Protein AF-A0A5A4MKU6-F1 (afdb_monomer)

pLDDT: mean 93.0, std 6.71, range [51.38, 98.31]

Nearest PDB structures (foldseek):
  8b2l-assembly1_T3  TM=9.841E-01  e=1.203E-10  Nicotiana tabacum
  7qiz-assembly1_i  TM=9.699E-01  e=4.227E-10  Solanum lycopersicum
  8ipb-assembly1_PB  TM=9.778E-01  e=1.292E-09  Triticum aestivum
  8jiv-assembly1_Cg  TM=9.867E-01  e=3.434E-09  Triticum aestivum
  4v7e-assembly1_Cg  TM=9.368E-01  e=1.209E-07  Triticum aestivum

Sequence (79 aa):
PKCPVTGKRIQGIPHLRPAEYKRSRLPRNRRTVNRPYGGVLSGVAVRERIIRAFLVEEQKIVKKVLKIQKSKEKQATKN

Organism: NCBI:txid455045

InterPro domains:
  IPR008195 Large ribosomal subunit protein eL34 [PF01199] (1-55)
  IPR008195 Large ribosomal subunit protein eL34 [PR01250] (3-13)
  IPR008195 Large ribosomal subunit protein eL34 [PR01250] (25-47)
  IPR008195 Large ribosomal subunit protein eL34 [PTHR10759] (1-76)
  IPR038562 Large ribosomal subunit protein eL34, C-terminal domain superfamily [G3DSA:6.20.340.10] (1-79)

Secondary structure (DSSP, 8-state):
-B-TTT-PBPTTS----TTTTSTTTS-GGGT--SSTTBTTB-HHHHHHHHHHHHHHHHHHHHHHHHHHHHHHHHHHTT-

Foldseek 3Di:
DAAPPPRHDAPQEDDDDPVCVDCVNDPPSNCFDPDVCTNHHHPVVVVVVVVVVVVVVVVVVVVVVVVVVVVVVVVVVVD

Radius of gyration: 22.83 Å; Cα contacts (8 Å, |Δi|>4): 57; chains: 1; bounding box: 43×17×67 Å

Mean predicted aligned error: 5.32 Å

Structure (mmCIF, N/CA/C/O backbone):
data_AF-A0A5A4MKU6-F1
#
_entry.id   AF-A0A5A4MKU6-F1
#
loop_
_atom_site.group_PDB
_atom_site.id
_atom_site.type_symbol
_atom_site.label_atom_id
_atom_site.label_alt_id
_atom_site.label_comp_id
_atom_site.label_asym_id
_atom_site.label_entity_id
_atom_site.label_seq_id
_atom_site.pdbx_PDB_ins_code
_atom_site.Cartn_x
_atom_site.Cartn_y
_atom_site.Cartn_z
_atom_site.occupancy
_atom_site.B_iso_or_equiv
_atom_site.auth_seq_id
_atom_site.auth_comp_id
_atom_site.auth_asym_id
_atom_site.auth_atom_id
_atom_site.pdbx_PDB_model_num
ATOM 1 N N . PRO A 1 1 ? 4.699 -3.546 -15.890 1.00 90.44 1 PRO A N 1
ATOM 2 C CA . PRO A 1 1 ? 4.459 -4.011 -14.499 1.00 90.44 1 PRO A CA 1
ATOM 3 C C . PRO A 1 1 ? 2.993 -3.832 -14.100 1.00 90.44 1 PRO A C 1
ATOM 5 O O . PRO A 1 1 ? 2.399 -2.811 -14.456 1.00 90.44 1 PRO A O 1
ATOM 8 N N . LYS A 1 2 ? 2.410 -4.824 -13.422 1.00 93.06 2 LYS A N 1
ATOM 9 C CA . LYS A 1 2 ? 1.028 -4.782 -12.923 1.00 93.06 2 LYS A CA 1
ATOM 10 C C . LYS A 1 2 ? 1.035 -4.640 -11.403 1.00 93.06 2 LYS A C 1
ATOM 12 O O . LYS A 1 2 ? 1.946 -5.125 -10.742 1.00 93.06 2 LYS A O 1
ATOM 17 N N . CYS A 1 3 ? 0.031 -3.957 -10.869 1.00 94.56 3 CYS A N 1
ATOM 18 C CA . CYS A 1 3 ? -0.189 -3.863 -9.434 1.00 94.56 3 CYS A CA 1
ATOM 19 C C . CYS A 1 3 ? -0.749 -5.200 -8.912 1.00 94.56 3 CYS A C 1
ATOM 21 O O . CYS A 1 3 ? -1.750 -5.655 -9.460 1.00 94.56 3 CYS A O 1
ATOM 23 N N . PRO A 1 4 ? -0.200 -5.792 -7.837 1.00 94.81 4 PRO A N 1
ATOM 24 C CA . PRO A 1 4 ? -0.692 -7.057 -7.283 1.00 94.81 4 PRO A CA 1
ATOM 2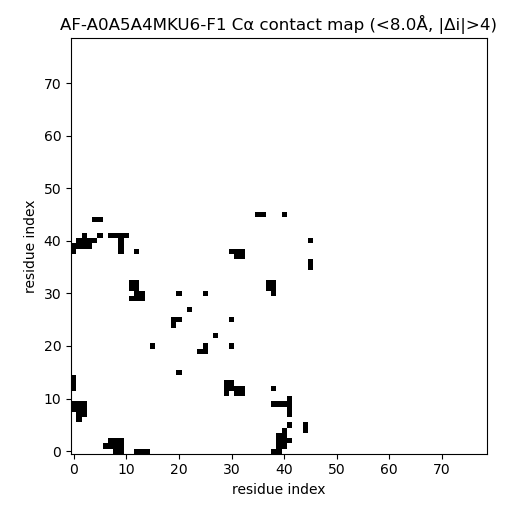5 C C . PRO A 1 4 ? -2.095 -6.949 -6.668 1.00 94.81 4 PRO A C 1
ATOM 27 O O . PRO A 1 4 ? -2.846 -7.909 -6.702 1.00 94.81 4 PRO A O 1
ATOM 30 N N . VAL A 1 5 ? -2.468 -5.778 -6.136 1.00 94.06 5 VAL A N 1
ATOM 31 C CA . VAL A 1 5 ? -3.785 -5.568 -5.501 1.00 94.06 5 VAL A CA 1
ATOM 32 C C . VAL A 1 5 ? -4.892 -5.343 -6.531 1.00 94.06 5 VAL A C 1
ATOM 34 O O . VAL A 1 5 ? -5.946 -5.954 -6.460 1.00 94.06 5 VAL A O 1
ATOM 37 N N . THR A 1 6 ? -4.668 -4.445 -7.494 1.00 92.88 6 THR A N 1
ATOM 38 C CA . THR A 1 6 ? -5.712 -4.024 -8.442 1.00 92.88 6 THR A CA 1
ATOM 39 C C . THR A 1 6 ? -5.628 -4.721 -9.797 1.00 92.88 6 THR A C 1
ATOM 41 O O . THR A 1 6 ? -6.479 -4.478 -10.645 1.00 92.88 6 THR A O 1
ATOM 44 N N . GLY A 1 7 ? -4.565 -5.485 -10.078 1.00 93.00 7 GLY A N 1
ATOM 45 C CA . GLY A 1 7 ? -4.292 -6.102 -11.387 1.00 93.00 7 GLY A CA 1
ATOM 46 C C . GLY A 1 7 ? -3.970 -5.113 -12.520 1.00 93.00 7 GLY A C 1
ATOM 47 O O . GLY A 1 7 ? -3.491 -5.508 -13.586 1.00 93.00 7 GLY A O 1
ATOM 48 N N . LYS A 1 8 ? -4.189 -3.810 -12.302 1.00 92.31 8 LYS A N 1
ATOM 49 C CA . LYS A 1 8 ? -4.011 -2.754 -13.304 1.00 92.31 8 LYS A CA 1
ATOM 50 C C . LYS A 1 8 ? -2.534 -2.496 -13.596 1.00 92.31 8 LYS A C 1
ATOM 52 O O . LYS A 1 8 ? -1.671 -2.611 -12.720 1.00 92.31 8 LYS A O 1
ATOM 57 N N . ARG A 1 9 ? -2.235 -2.093 -14.835 1.00 92.81 9 ARG A N 1
ATOM 58 C CA . ARG A 1 9 ? -0.892 -1.652 -15.236 1.00 92.81 9 ARG A CA 1
ATOM 59 C C . ARG A 1 9 ? -0.489 -0.409 -14.438 1.00 92.81 9 ARG A C 1
ATOM 61 O O . ARG A 1 9 ? -1.285 0.507 -14.251 1.00 92.81 9 ARG A O 1
ATOM 68 N N . ILE A 1 10 ? 0.761 -0.371 -13.987 1.00 93.25 10 ILE A N 1
ATOM 69 C CA . ILE A 1 10 ? 1.302 0.785 -13.272 1.00 93.25 10 ILE A CA 1
ATOM 70 C C . ILE A 1 10 ? 1.641 1.881 -14.284 1.00 93.25 10 ILE A C 1
ATOM 72 O O . ILE A 1 10 ? 2.454 1.676 -15.185 1.00 93.25 10 ILE A O 1
ATOM 76 N N . GLN A 1 11 ? 1.006 3.040 -14.125 1.00 91.81 11 GLN A N 1
ATOM 77 C CA . GLN A 1 11 ? 1.252 4.224 -14.946 1.00 91.81 11 GLN A CA 1
ATOM 78 C C . GLN A 1 11 ? 2.662 4.781 -14.710 1.00 91.81 11 GLN A C 1
ATOM 80 O O . GLN A 1 11 ? 3.188 4.710 -13.596 1.00 91.81 11 GLN A O 1
ATOM 85 N N . GLY A 1 12 ? 3.260 5.337 -15.766 1.00 91.31 12 GLY A N 1
ATOM 86 C CA . GLY A 1 12 ? 4.601 5.928 -15.724 1.00 91.31 12 GLY A CA 1
ATOM 87 C C . GLY A 1 12 ? 5.751 4.920 -15.767 1.00 91.31 12 GLY A C 1
ATOM 88 O O . GLY A 1 12 ? 6.904 5.330 -15.693 1.00 91.31 12 GLY A O 1
ATOM 89 N N . ILE A 1 13 ? 5.466 3.617 -15.902 1.00 93.31 13 ILE A N 1
ATOM 90 C CA . ILE A 1 13 ? 6.500 2.589 -16.066 1.00 93.31 13 ILE A CA 1
ATOM 91 C C . ILE A 1 13 ? 6.278 1.837 -17.382 1.00 93.31 13 ILE A C 1
ATOM 93 O O . ILE A 1 13 ? 5.186 1.290 -17.606 1.00 93.31 13 ILE A O 1
ATOM 97 N N . PRO A 1 14 ? 7.295 1.782 -18.264 1.00 92.50 14 PRO A N 1
ATOM 98 C CA . PRO A 1 14 ? 7.183 1.087 -19.539 1.00 92.50 14 PRO A CA 1
ATOM 99 C C . PRO A 1 14 ? 6.974 -0.418 -19.310 1.00 92.50 14 PRO A C 1
ATOM 101 O O . PRO A 1 14 ? 7.163 -0.912 -18.206 1.00 92.50 14 PRO A O 1
ATOM 104 N N . HIS A 1 15 ? 6.506 -1.164 -20.308 1.00 91.62 15 HIS A N 1
ATOM 105 C CA . HIS A 1 15 ? 6.422 -2.624 -20.21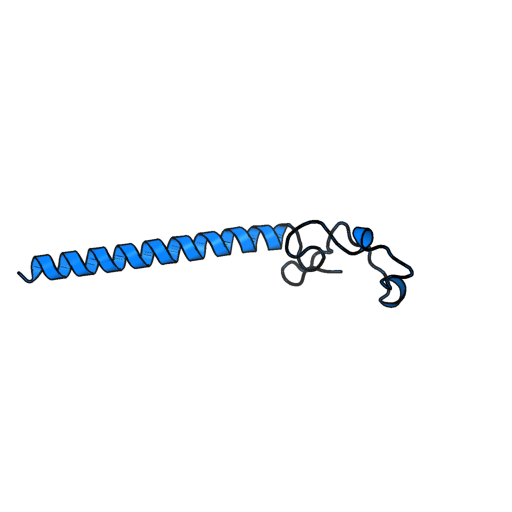5 1.00 91.62 15 HIS A CA 1
ATOM 106 C C . HIS A 1 15 ? 7.446 -3.204 -21.177 1.00 91.62 15 HIS A C 1
ATOM 108 O O . HIS A 1 15 ? 7.211 -3.234 -22.376 1.00 91.62 15 HIS A O 1
ATOM 114 N N . LEU A 1 16 ? 8.596 -3.569 -20.624 1.00 92.81 16 LEU A N 1
ATOM 115 C CA . LEU A 1 16 ? 9.773 -4.010 -21.363 1.00 92.81 16 LEU A CA 1
ATOM 116 C C . LEU A 1 16 ? 10.200 -5.400 -20.896 1.00 92.81 16 LEU A C 1
ATOM 118 O O . LEU A 1 16 ? 9.778 -5.858 -19.826 1.00 92.81 16 LEU A O 1
ATOM 122 N N . ARG A 1 17 ? 11.069 -6.053 -21.670 1.00 94.19 17 ARG A N 1
ATOM 123 C CA . ARG A 1 17 ? 11.690 -7.317 -21.252 1.00 94.19 17 ARG A CA 1
ATOM 124 C C . ARG A 1 17 ? 12.663 -7.064 -20.090 1.00 94.19 17 ARG A C 1
ATOM 126 O O . ARG A 1 17 ? 13.249 -5.983 -20.009 1.00 94.19 17 ARG A O 1
ATOM 133 N N . PRO A 1 18 ? 12.923 -8.046 -19.207 1.00 92.44 18 PRO A N 1
ATOM 134 C CA . PRO A 1 18 ? 13.857 -7.868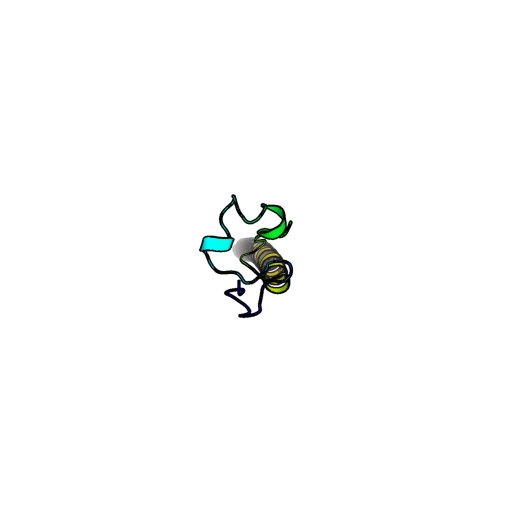 -18.088 1.00 92.44 18 PRO A CA 1
ATOM 135 C C . PRO A 1 18 ? 15.256 -7.381 -18.505 1.00 92.44 18 PRO A C 1
ATOM 137 O O . PRO A 1 18 ? 15.866 -6.572 -17.808 1.00 92.44 18 PRO A O 1
ATOM 140 N N . ALA A 1 19 ? 15.743 -7.805 -19.676 1.00 94.81 19 ALA A N 1
ATOM 141 C CA . ALA A 1 19 ? 17.029 -7.366 -20.219 1.00 94.81 19 ALA A CA 1
ATOM 142 C C . ALA A 1 19 ? 17.085 -5.855 -20.526 1.00 94.81 19 ALA A C 1
ATOM 144 O O . ALA A 1 19 ? 18.143 -5.243 -20.397 1.00 94.81 19 ALA A O 1
ATOM 145 N N . GLU A 1 20 ? 15.958 -5.241 -20.882 1.00 94.44 20 GLU A N 1
ATOM 146 C CA . GLU A 1 20 ? 15.855 -3.815 -21.223 1.00 94.44 20 GLU A CA 1
ATOM 147 C C . GLU A 1 20 ? 15.712 -2.931 -19.974 1.00 94.44 20 GLU A C 1
ATOM 149 O O . GLU A 1 20 ? 16.038 -1.749 -19.998 1.00 94.44 20 GLU A O 1
ATOM 154 N N . TYR A 1 21 ? 15.298 -3.512 -18.843 1.00 92.25 21 TYR A N 1
ATOM 155 C CA . TYR A 1 21 ? 15.266 -2.840 -17.539 1.00 92.25 21 TYR A CA 1
ATOM 156 C C . TYR A 1 21 ? 16.646 -2.671 -16.886 1.00 92.25 21 TYR A C 1
ATOM 158 O O . TYR A 1 21 ? 16.764 -2.006 -15.842 1.00 92.25 21 TYR A O 1
ATOM 166 N N . LYS A 1 22 ? 17.691 -3.266 -17.479 1.00 93.94 22 LYS A N 1
ATOM 167 C CA . LYS A 1 22 ? 19.076 -3.124 -17.022 1.00 93.94 22 LYS A CA 1
ATOM 168 C C . LYS A 1 22 ? 19.463 -1.646 -16.956 1.00 93.94 22 LYS A C 1
ATOM 170 O O . LYS A 1 22 ? 19.084 -0.835 -17.799 1.00 93.94 22 LYS A O 1
ATOM 175 N N . ARG A 1 23 ? 20.265 -1.298 -15.947 1.00 92.25 23 ARG A N 1
ATOM 176 C CA . ARG A 1 23 ? 20.671 0.091 -15.664 1.00 92.25 23 ARG A CA 1
ATOM 177 C C . ARG A 1 23 ? 21.436 0.751 -16.819 1.00 92.25 23 ARG A C 1
ATOM 179 O O . ARG A 1 23 ? 21.365 1.965 -16.943 1.00 92.25 23 ARG A O 1
ATOM 186 N N . SER A 1 24 ? 22.112 -0.037 -17.655 1.00 94.38 24 SER A N 1
ATOM 187 C CA . SER A 1 24 ? 22.806 0.430 -18.861 1.00 94.38 24 SER A CA 1
ATOM 188 C C . SER A 1 24 ? 21.870 0.833 -20.006 1.00 94.38 24 SER A C 1
ATOM 190 O O . SER A 1 24 ? 22.289 1.561 -20.896 1.00 94.38 24 SER A O 1
ATOM 192 N N . ARG A 1 25 ? 20.618 0.359 -20.009 1.00 94.31 25 ARG A N 1
ATOM 193 C CA . ARG A 1 25 ? 19.643 0.593 -21.087 1.00 94.31 25 ARG A CA 1
ATOM 194 C C . ARG A 1 25 ? 18.523 1.543 -20.676 1.00 94.31 25 ARG A C 1
ATOM 196 O O . ARG A 1 25 ? 18.024 2.284 -21.516 1.00 94.31 25 ARG A O 1
ATOM 203 N N . LEU A 1 26 ? 18.134 1.543 -19.397 1.00 93.31 26 LEU A N 1
ATOM 204 C CA . LEU A 1 26 ? 17.045 2.381 -18.900 1.00 93.31 26 LEU A CA 1
ATOM 205 C C . LEU A 1 26 ? 17.446 3.147 -17.623 1.00 93.31 26 LEU A C 1
ATOM 207 O O . LEU A 1 26 ? 17.794 2.530 -16.605 1.00 93.31 26 LEU A O 1
ATOM 211 N N . PRO A 1 27 ? 17.357 4.492 -17.623 1.00 93.62 27 PRO A N 1
ATOM 212 C CA . PRO A 1 27 ? 17.677 5.298 -16.451 1.00 93.62 27 PRO A CA 1
ATOM 213 C C . PRO A 1 27 ? 16.681 5.059 -15.306 1.00 93.62 27 PRO A C 1
ATOM 215 O O . PRO A 1 27 ? 15.610 4.469 -15.471 1.00 93.62 27 PRO A O 1
ATOM 218 N N . ARG A 1 28 ? 17.052 5.469 -14.085 1.00 91.69 28 ARG A N 1
ATOM 219 C CA . ARG A 1 28 ? 16.239 5.224 -12.877 1.00 91.69 28 ARG A CA 1
ATOM 220 C C . ARG A 1 28 ? 14.873 5.913 -12.943 1.00 91.69 28 ARG A C 1
ATOM 222 O O . ARG A 1 28 ? 13.875 5.271 -12.642 1.00 91.69 28 ARG A O 1
ATOM 229 N N . ASN A 1 29 ? 14.824 7.165 -13.391 1.00 92.31 29 ASN A N 1
ATOM 230 C CA . ASN A 1 29 ? 13.590 7.951 -13.508 1.00 92.31 29 ASN A CA 1
ATOM 231 C C . ASN A 1 29 ? 12.511 7.284 -14.382 1.00 92.31 29 ASN A C 1
ATOM 233 O O . ASN A 1 29 ? 11.332 7.457 -14.114 1.00 92.31 29 ASN A O 1
ATOM 237 N N . ARG A 1 30 ? 12.895 6.476 -15.381 1.00 91.88 30 ARG A N 1
ATOM 238 C CA . ARG A 1 30 ? 11.958 5.708 -16.223 1.00 91.88 30 ARG A CA 1
ATOM 239 C C . ARG A 1 30 ? 11.540 4.359 -15.624 1.00 91.88 30 ARG A C 1
ATOM 241 O O . ARG A 1 30 ? 10.659 3.697 -16.163 1.00 91.88 30 ARG A O 1
ATOM 248 N N . ARG A 1 31 ? 12.175 3.922 -14.533 1.00 92.12 31 ARG A N 1
ATOM 249 C CA . ARG A 1 31 ? 11.890 2.653 -13.834 1.00 92.12 31 ARG A CA 1
ATOM 250 C C . ARG A 1 31 ? 11.095 2.838 -12.549 1.00 92.12 31 ARG A C 1
ATOM 252 O O . ARG A 1 31 ? 10.527 1.873 -12.051 1.00 92.12 31 ARG A O 1
ATOM 259 N N . THR A 1 32 ? 11.068 4.051 -12.011 1.00 93.25 32 THR A N 1
ATOM 260 C CA . THR A 1 32 ? 10.456 4.370 -10.719 1.00 93.25 32 THR A CA 1
ATOM 261 C C . THR A 1 32 ? 9.446 5.495 -10.865 1.00 93.25 32 THR A C 1
ATOM 263 O O . THR A 1 32 ? 9.603 6.355 -11.722 1.00 93.25 32 THR A O 1
ATOM 266 N N . VAL A 1 33 ? 8.465 5.545 -9.967 1.00 94.50 33 VAL A N 1
ATOM 267 C CA . VAL A 1 33 ? 7.610 6.726 -9.796 1.00 94.50 33 VAL A CA 1
ATOM 268 C C . VAL A 1 33 ? 7.912 7.345 -8.438 1.00 94.50 33 VAL A C 1
ATOM 270 O O . VAL A 1 33 ? 8.080 6.603 -7.472 1.00 94.50 33 VAL A O 1
ATOM 273 N N . ASN A 1 34 ? 7.976 8.676 -8.357 1.00 94.50 34 ASN A N 1
ATOM 274 C CA . ASN A 1 34 ? 8.306 9.395 -7.125 1.00 94.50 34 ASN A CA 1
ATOM 275 C C . ASN A 1 34 ? 7.118 9.426 -6.143 1.00 94.50 34 ASN A C 1
ATOM 277 O O . ASN A 1 34 ? 6.460 10.445 -5.966 1.00 94.50 34 ASN A O 1
ATOM 281 N N . ARG A 1 35 ? 6.788 8.265 -5.573 1.00 94.31 35 ARG A N 1
ATOM 282 C CA . ARG A 1 35 ? 5.795 8.085 -4.506 1.00 94.31 35 ARG A CA 1
ATOM 283 C C . ARG A 1 35 ? 6.100 6.813 -3.700 1.00 94.31 35 ARG A C 1
ATOM 285 O O . ARG A 1 35 ? 6.786 5.927 -4.224 1.00 94.31 35 ARG A O 1
ATOM 292 N N . PRO A 1 36 ? 5.525 6.641 -2.496 1.00 94.81 36 PRO A N 1
ATOM 293 C CA . PRO A 1 3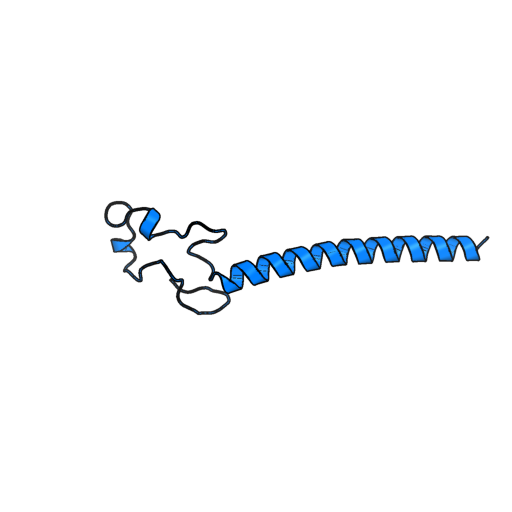6 ? 5.596 5.378 -1.766 1.00 94.81 36 PRO A CA 1
ATOM 294 C C . PRO A 1 36 ? 5.101 4.196 -2.611 1.00 94.81 36 PRO A C 1
ATOM 296 O O . PRO A 1 36 ? 4.093 4.297 -3.315 1.00 94.81 36 PRO A O 1
ATOM 299 N N . TYR A 1 37 ? 5.828 3.077 -2.559 1.00 94.81 37 TYR A N 1
ATOM 300 C CA . TYR A 1 37 ? 5.584 1.875 -3.375 1.00 94.81 37 TYR A CA 1
ATOM 301 C C . TYR A 1 37 ? 5.552 2.125 -4.897 1.00 94.81 37 TYR A C 1
ATOM 303 O O . TYR A 1 37 ? 4.915 1.380 -5.654 1.00 94.81 37 TYR A O 1
ATOM 311 N N . GLY A 1 38 ? 6.239 3.174 -5.362 1.00 94.19 38 GLY A N 1
ATOM 312 C CA . GLY A 1 38 ? 6.378 3.510 -6.773 1.00 94.19 38 GLY A CA 1
ATOM 313 C C . GLY A 1 38 ? 6.912 2.334 -7.589 1.00 94.19 38 GLY A C 1
ATOM 314 O O . GLY A 1 38 ? 7.987 1.807 -7.330 1.00 94.19 38 GLY A O 1
ATOM 315 N N . GLY A 1 39 ? 6.137 1.914 -8.584 1.00 92.81 39 GLY A N 1
ATOM 316 C CA . GLY A 1 39 ? 6.477 0.796 -9.463 1.00 92.81 39 GLY A CA 1
ATOM 317 C C . GLY A 1 39 ? 6.156 -0.602 -8.971 1.00 92.81 39 GLY A C 1
ATOM 318 O O . GLY A 1 39 ? 6.312 -1.550 -9.736 1.00 92.81 39 GLY A O 1
ATOM 319 N N . VAL A 1 40 ? 5.595 -0.708 -7.769 1.00 93.94 40 VAL A N 1
ATOM 320 C CA . VAL A 1 40 ? 5.046 -1.955 -7.229 1.00 93.94 40 VAL A CA 1
ATOM 321 C C . VAL A 1 40 ? 3.526 -1.864 -7.123 1.00 93.94 40 VAL A C 1
ATOM 323 O O . VAL A 1 40 ? 2.812 -2.748 -7.588 1.00 93.94 40 VAL A O 1
ATOM 326 N N . LEU A 1 41 ? 3.010 -0.767 -6.562 1.00 95.88 41 LEU A N 1
ATOM 327 C CA . L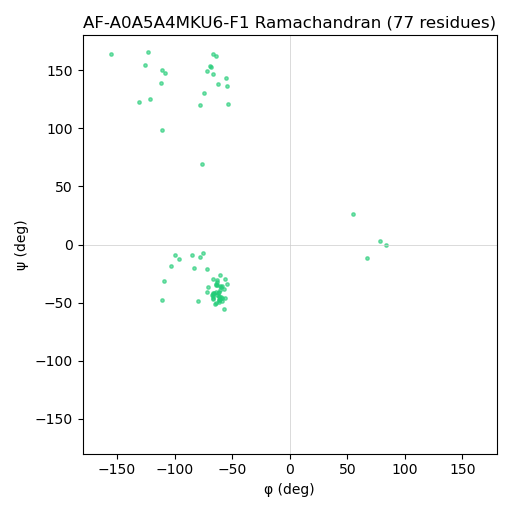EU A 1 41 ? 1.576 -0.562 -6.362 1.00 95.88 41 LEU A CA 1
ATOM 328 C C . LEU A 1 41 ? 1.026 0.542 -7.265 1.00 95.88 41 LEU A C 1
ATOM 330 O O . LEU A 1 41 ? 1.712 1.513 -7.594 1.00 95.88 41 LEU A O 1
ATOM 334 N N . SER A 1 42 ? -0.247 0.416 -7.642 1.00 95.06 42 SER A N 1
ATOM 335 C CA . SER A 1 42 ? -1.007 1.499 -8.279 1.00 95.06 42 SER A CA 1
ATOM 336 C C . SER A 1 42 ? -1.274 2.635 -7.284 1.00 95.06 42 SER A C 1
ATOM 338 O O . SER A 1 42 ? -1.333 2.401 -6.079 1.00 95.06 42 SER A O 1
ATOM 340 N N . GLY A 1 43 ? -1.446 3.869 -7.773 1.00 94.19 43 GLY A N 1
ATOM 341 C CA . GLY A 1 43 ? -1.713 5.025 -6.903 1.00 94.19 43 GLY A CA 1
ATOM 342 C C . GLY A 1 43 ? -2.959 4.842 -6.029 1.00 94.19 43 GLY A C 1
ATOM 343 O O . GLY A 1 43 ? -2.930 5.163 -4.846 1.00 94.19 43 GLY A O 1
ATOM 344 N N . VAL A 1 44 ? -4.008 4.223 -6.582 1.00 94.81 44 VAL A N 1
ATOM 345 C CA . VAL A 1 44 ? -5.245 3.897 -5.853 1.00 94.81 44 VAL A CA 1
ATOM 346 C C . VAL A 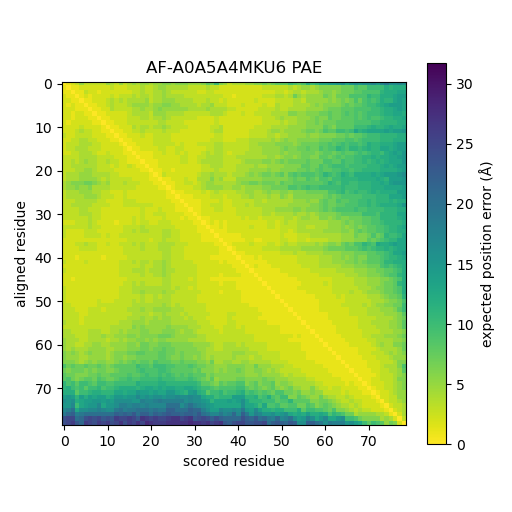1 44 ? -4.970 2.936 -4.694 1.00 94.81 44 VAL A C 1
ATOM 348 O O . VAL A 1 44 ? -5.369 3.214 -3.569 1.00 94.81 44 VAL A O 1
ATOM 351 N N . ALA A 1 45 ? -4.214 1.859 -4.936 1.00 96.06 45 ALA A N 1
ATOM 352 C CA . ALA A 1 45 ? -3.869 0.891 -3.891 1.00 96.06 45 ALA A CA 1
ATOM 353 C C . ALA A 1 45 ? -3.000 1.505 -2.779 1.00 96.06 45 ALA A C 1
ATOM 355 O O . ALA A 1 45 ? -3.136 1.141 -1.613 1.00 96.06 45 ALA A O 1
ATOM 356 N N . VAL A 1 46 ? -2.109 2.442 -3.124 1.00 96.75 46 VAL A N 1
ATOM 357 C CA . VAL A 1 46 ? -1.306 3.175 -2.131 1.00 96.75 46 VAL A CA 1
ATOM 358 C C . VAL A 1 46 ? -2.200 4.067 -1.271 1.00 96.75 46 VAL A C 1
ATOM 360 O O . VAL A 1 46 ? -2.087 4.027 -0.050 1.00 96.75 46 VAL A O 1
ATOM 363 N N . ARG A 1 47 ? -3.125 4.815 -1.886 1.00 96.44 47 ARG A N 1
ATOM 364 C CA . ARG A 1 47 ? -4.085 5.660 -1.163 1.00 96.44 47 ARG A CA 1
ATOM 365 C C . ARG A 1 47 ? -4.942 4.840 -0.201 1.00 96.44 47 ARG A C 1
ATOM 367 O O . ARG A 1 47 ? -5.052 5.197 0.965 1.00 96.44 47 ARG A O 1
ATOM 374 N N . GLU A 1 48 ? -5.502 3.731 -0.672 1.00 97.12 48 GLU A N 1
ATOM 375 C CA . GLU A 1 48 ? -6.321 2.849 0.161 1.00 97.12 48 GLU A CA 1
ATOM 376 C C . GLU A 1 48 ? -5.520 2.276 1.336 1.00 97.12 48 GLU A C 1
ATOM 378 O O . GLU A 1 48 ? -6.008 2.250 2.461 1.00 97.12 48 GLU A O 1
ATOM 383 N N . ARG A 1 49 ? -4.261 1.879 1.105 1.00 97.44 49 ARG A N 1
ATOM 384 C CA . ARG A 1 49 ? -3.372 1.385 2.164 1.00 97.44 49 ARG A CA 1
ATOM 385 C C . ARG A 1 49 ? -3.092 2.448 3.228 1.00 97.44 49 ARG A C 1
ATOM 387 O O . ARG A 1 49 ? -3.109 2.111 4.406 1.00 97.44 49 ARG A O 1
ATOM 394 N N . ILE A 1 50 ? -2.859 3.700 2.827 1.00 97.50 50 ILE A N 1
ATOM 395 C CA . ILE A 1 50 ? -2.632 4.820 3.756 1.00 97.50 50 ILE A CA 1
ATOM 396 C C . ILE A 1 50 ? -3.887 5.077 4.594 1.00 97.50 50 ILE A C 1
ATOM 398 O O . ILE A 1 50 ? -3.805 5.098 5.819 1.00 97.50 50 ILE A O 1
ATOM 402 N N . ILE A 1 51 ? -5.051 5.207 3.948 1.00 98.19 51 ILE A N 1
ATOM 403 C CA . ILE A 1 51 ? -6.323 5.462 4.642 1.00 98.19 51 ILE A CA 1
ATOM 404 C C . ILE A 1 51 ? -6.652 4.310 5.594 1.00 98.19 51 ILE A C 1
ATOM 406 O O . ILE A 1 51 ? -7.000 4.539 6.747 1.00 98.19 51 ILE A O 1
ATOM 410 N N . ARG A 1 52 ? -6.502 3.062 5.140 1.00 98.12 52 ARG A N 1
ATOM 411 C CA . ARG A 1 52 ? -6.757 1.880 5.967 1.00 98.12 52 ARG A CA 1
ATOM 412 C C . ARG A 1 52 ? -5.829 1.832 7.179 1.00 98.12 52 ARG A C 1
ATOM 414 O O . ARG A 1 52 ? -6.305 1.552 8.272 1.00 98.12 52 ARG A O 1
ATOM 421 N N . ALA A 1 53 ? -4.535 2.101 6.998 1.00 98.12 53 ALA A N 1
ATOM 422 C CA . ALA A 1 53 ? -3.580 2.132 8.102 1.00 98.12 53 ALA A CA 1
ATOM 423 C C . ALA A 1 53 ? -3.962 3.198 9.137 1.00 98.12 53 ALA A C 1
ATOM 425 O O . ALA A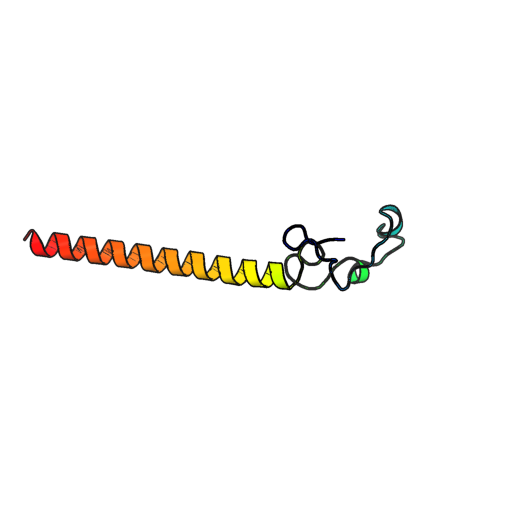 1 53 ? -4.038 2.885 10.320 1.00 98.12 53 ALA A O 1
ATOM 426 N N . PHE A 1 54 ? -4.290 4.410 8.680 1.00 98.25 54 PHE A N 1
ATOM 427 C CA . PHE A 1 54 ? -4.757 5.490 9.546 1.00 98.25 54 PHE A CA 1
ATOM 428 C C . PHE A 1 54 ? -6.005 5.082 10.342 1.00 98.25 54 PHE A C 1
ATOM 430 O O . PHE A 1 54 ? -5.974 5.069 11.566 1.00 98.25 54 PHE A O 1
ATOM 437 N N . LEU A 1 55 ? -7.073 4.643 9.666 1.00 98.31 55 LEU A N 1
ATOM 438 C CA . LEU A 1 55 ? -8.328 4.267 10.328 1.00 98.31 55 LEU A CA 1
ATOM 439 C C . LEU A 1 55 ? -8.159 3.112 11.322 1.00 98.31 55 LEU A C 1
ATOM 441 O O . LEU A 1 55 ? -8.817 3.093 12.360 1.00 98.31 55 LEU A O 1
ATOM 445 N N . VAL A 1 56 ? -7.292 2.142 11.025 1.00 98.31 56 VAL A N 1
ATOM 446 C CA . VAL A 1 56 ? -7.007 1.033 11.944 1.00 98.31 56 VAL A CA 1
ATOM 447 C C . VAL A 1 56 ? -6.305 1.531 13.207 1.00 98.31 56 VAL A C 1
ATOM 449 O O . VAL A 1 56 ? -6.655 1.079 14.298 1.00 98.31 56 VAL A O 1
ATOM 452 N N . GLU A 1 57 ? -5.350 2.453 13.091 1.00 98.25 57 GLU A N 1
ATOM 453 C CA . GLU A 1 57 ? -4.691 3.048 14.259 1.00 98.25 57 GLU A CA 1
ATOM 454 C C . GLU A 1 57 ? -5.652 3.919 15.078 1.00 98.25 57 GLU A C 1
ATOM 456 O O . GLU A 1 57 ? -5.744 3.740 16.294 1.00 98.25 57 GLU A O 1
ATOM 461 N N . GLU A 1 58 ? -6.473 4.747 14.428 1.00 98.00 58 GLU A N 1
ATOM 462 C CA . GLU A 1 58 ? -7.508 5.541 15.106 1.00 98.00 58 GLU A CA 1
ATOM 463 C C . GLU A 1 58 ? -8.498 4.646 15.869 1.00 98.00 58 GLU A C 1
ATOM 465 O O . GLU A 1 58 ? -8.779 4.845 17.054 1.00 98.00 58 GLU A O 1
ATOM 470 N N . GLN A 1 59 ? -8.972 3.567 15.238 1.00 97.75 59 GLN A N 1
ATOM 471 C CA . GLN A 1 59 ? -9.855 2.602 15.894 1.00 97.75 59 GLN A CA 1
ATOM 472 C C . GLN A 1 59 ? -9.187 1.895 17.079 1.00 97.75 59 GLN A C 1
ATOM 474 O O . GLN A 1 59 ? -9.869 1.580 18.059 1.00 97.75 59 GLN A O 1
ATOM 479 N N . LYS A 1 60 ? -7.875 1.619 17.027 1.00 97.88 60 LYS A N 1
ATOM 480 C CA . LYS A 1 60 ? -7.143 1.038 18.166 1.00 97.88 60 LYS A CA 1
ATOM 481 C C . LYS A 1 60 ? -7.138 1.992 19.357 1.00 97.88 60 LYS A C 1
ATOM 483 O O . LYS A 1 60 ? -7.316 1.529 20.485 1.00 97.88 60 LYS A O 1
ATOM 488 N N . ILE A 1 61 ? -6.964 3.293 19.126 1.00 96.94 61 ILE A N 1
ATOM 489 C CA . ILE A 1 61 ? -6.995 4.316 20.180 1.00 96.94 61 ILE A CA 1
ATOM 490 C C . ILE A 1 61 ? -8.393 4.386 20.798 1.00 96.94 61 ILE A C 1
ATOM 492 O O . ILE A 1 61 ? -8.530 4.216 22.011 1.00 96.94 61 ILE A O 1
ATOM 496 N N . VAL A 1 62 ? -9.439 4.514 19.976 1.00 97.69 62 VAL A N 1
ATOM 497 C CA . VAL A 1 62 ? -10.836 4.563 20.445 1.00 97.69 62 VAL A CA 1
ATOM 498 C C . VAL A 1 62 ? -11.187 3.322 21.271 1.00 97.69 62 VAL A 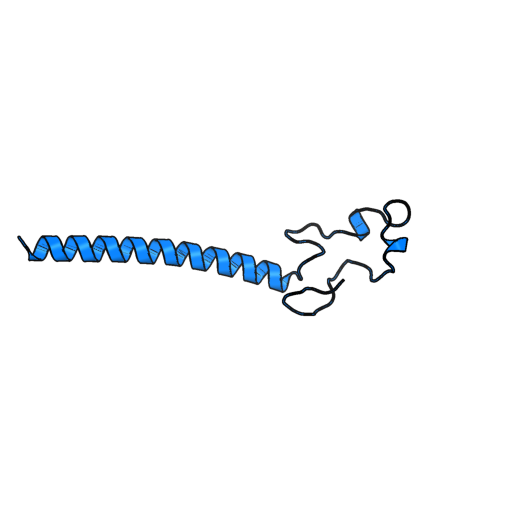C 1
ATOM 500 O O . VAL A 1 62 ? -11.717 3.434 22.376 1.00 97.69 62 VAL A O 1
ATOM 503 N N . LYS A 1 63 ? -10.820 2.124 20.797 1.00 97.06 63 LYS A N 1
ATOM 504 C CA . LYS A 1 63 ? -11.044 0.868 21.534 1.00 97.06 63 LYS A CA 1
ATOM 505 C C . LYS A 1 63 ? -10.334 0.848 22.891 1.00 97.06 63 LYS A C 1
ATOM 507 O O . LYS A 1 63 ? -10.907 0.350 23.859 1.00 97.06 63 LYS A O 1
ATOM 512 N N . LYS A 1 64 ? -9.109 1.380 22.986 1.00 96.75 64 LYS A N 1
ATOM 513 C CA . LYS A 1 64 ? -8.376 1.483 24.260 1.00 96.75 64 LYS A CA 1
ATOM 514 C C . LYS A 1 64 ? -9.063 2.451 25.225 1.00 96.75 64 LYS A C 1
ATOM 516 O O . LYS A 1 64 ? -9.275 2.083 26.377 1.00 96.75 64 LYS A O 1
ATOM 521 N N . VAL A 1 65 ? -9.458 3.636 24.758 1.00 96.69 65 VAL A N 1
ATOM 522 C CA . VAL A 1 65 ? -10.138 4.650 25.584 1.00 96.69 65 VAL A CA 1
ATOM 523 C C . VAL A 1 65 ? -11.465 4.119 26.126 1.00 96.69 65 VAL A C 1
ATOM 525 O O . VAL A 1 65 ? -11.691 4.166 27.335 1.00 96.69 65 VAL A O 1
ATOM 528 N N . LEU A 1 66 ? -12.295 3.515 25.270 1.00 96.50 66 LEU A N 1
ATOM 529 C CA . LEU A 1 66 ? -13.570 2.917 25.681 1.00 96.50 66 LEU A CA 1
ATOM 530 C C . LEU A 1 66 ? -13.381 1.801 26.717 1.00 96.50 66 LEU A C 1
ATOM 532 O O . LEU A 1 66 ? -14.190 1.653 27.631 1.00 96.50 66 LEU A O 1
ATOM 536 N N . LYS A 1 67 ? -12.305 1.009 26.604 1.00 95.88 67 LYS A N 1
ATOM 537 C CA . LYS A 1 67 ? -11.985 -0.031 27.592 1.00 95.88 67 LYS A CA 1
ATOM 538 C C . LYS A 1 67 ? -11.631 0.576 28.954 1.00 95.88 67 LYS A C 1
ATOM 540 O O . LYS A 1 67 ? -12.092 0.058 29.967 1.00 95.88 67 LYS A O 1
ATOM 545 N N . ILE A 1 68 ? -10.860 1.667 28.972 1.00 95.12 68 ILE A N 1
ATOM 546 C CA . ILE A 1 68 ? -10.465 2.379 30.199 1.00 95.12 68 ILE A CA 1
ATOM 547 C C . ILE A 1 68 ? -11.680 3.036 30.873 1.00 95.12 68 ILE A C 1
ATOM 549 O O . ILE A 1 68 ? -11.826 2.941 32.091 1.00 95.12 68 ILE A O 1
ATOM 553 N N . GLN A 1 69 ? -12.569 3.669 30.104 1.00 93.94 69 GLN A N 1
ATOM 554 C CA . GLN A 1 69 ? -13.799 4.275 30.634 1.00 93.94 69 GLN A CA 1
ATOM 555 C C . GLN A 1 69 ? -14.704 3.217 31.278 1.00 93.94 69 GLN A C 1
ATOM 557 O O . GLN A 1 69 ? -15.036 3.334 32.455 1.00 93.94 69 GLN A O 1
ATOM 562 N N . LYS A 1 70 ? -14.968 2.108 30.570 1.00 93.44 70 LYS A N 1
ATOM 563 C CA . LYS A 1 70 ? -15.761 0.987 31.104 1.00 93.44 70 LYS A CA 1
ATOM 564 C C . LYS A 1 70 ? -15.160 0.370 32.368 1.00 93.44 70 LYS A C 1
ATOM 566 O O . LYS A 1 70 ? -15.902 -0.078 33.237 1.00 93.44 70 LYS A O 1
ATOM 571 N N . SER A 1 71 ? -13.829 0.292 32.484 1.00 91.06 71 SER A N 1
ATOM 572 C CA . SER A 1 71 ? -13.200 -0.211 33.714 1.00 91.06 71 SER A CA 1
ATOM 573 C C . SER A 1 71 ? -13.337 0.761 34.885 1.00 91.06 71 SER A C 1
ATOM 575 O O . SER A 1 71 ? -13.553 0.304 36.004 1.00 91.06 71 SER A O 1
ATOM 577 N N . LYS A 1 72 ? -13.257 2.076 34.633 1.00 90.81 72 LYS A N 1
ATOM 578 C CA . LYS A 1 72 ? -13.444 3.108 35.664 1.00 90.81 72 LYS A CA 1
ATOM 579 C C . LYS A 1 72 ? -14.885 3.133 36.181 1.00 90.81 72 LYS A C 1
ATOM 581 O O . LYS A 1 72 ? -15.084 3.141 37.389 1.00 90.81 72 LYS A O 1
ATOM 586 N N . GLU A 1 73 ? -15.875 3.060 35.290 1.00 88.06 73 GLU A N 1
ATOM 587 C CA . GLU A 1 73 ? -17.298 3.000 35.666 1.00 88.06 73 GLU A CA 1
ATOM 588 C C . GLU A 1 73 ? -17.609 1.772 36.534 1.00 88.06 73 GLU A C 1
ATOM 590 O O . GLU A 1 73 ? -18.227 1.901 37.585 1.00 88.06 73 GLU A O 1
ATOM 595 N N . LYS A 1 74 ? -17.104 0.587 36.160 1.00 85.50 74 LYS A N 1
ATOM 596 C CA . LYS A 1 74 ? -17.286 -0.641 36.956 1.00 85.50 74 LYS A CA 1
ATOM 597 C C . LYS A 1 74 ? -16.646 -0.578 38.342 1.00 85.50 74 LYS A C 1
ATOM 599 O O . LYS A 1 74 ? -17.140 -1.232 39.255 1.00 85.50 74 LYS A O 1
ATOM 604 N N . GLN A 1 75 ? -15.530 0.137 38.488 1.00 83.00 75 GLN A N 1
ATOM 605 C CA . GLN A 1 75 ? -14.903 0.363 39.792 1.00 83.00 75 GLN A CA 1
ATOM 606 C C . GLN A 1 75 ? -15.736 1.328 40.639 1.00 83.00 75 GLN A C 1
ATOM 608 O O . GLN A 1 75 ? -15.932 1.062 41.817 1.00 83.00 75 GLN A O 1
ATOM 613 N N . ALA A 1 76 ? -16.282 2.386 40.033 1.00 79.62 76 ALA A N 1
ATOM 614 C CA . ALA A 1 76 ? -17.133 3.349 40.727 1.00 79.62 76 ALA A CA 1
ATOM 615 C C . ALA A 1 76 ? -18.444 2.731 41.242 1.00 79.62 76 ALA A C 1
ATOM 617 O O . ALA A 1 76 ? -18.894 3.107 4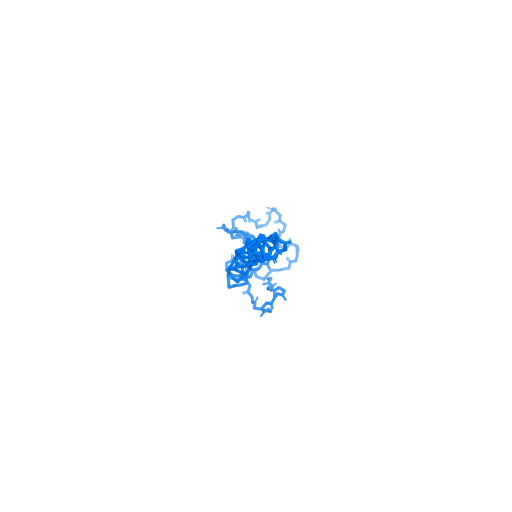2.309 1.00 79.62 76 ALA A O 1
ATOM 618 N N . THR A 1 77 ? -19.029 1.760 40.532 1.00 79.19 77 THR A N 1
ATOM 619 C CA . THR A 1 77 ? -20.240 1.044 40.987 1.00 79.19 77 THR A CA 1
ATOM 620 C C . THR A 1 77 ? -19.981 -0.033 42.043 1.00 79.19 77 THR A C 1
ATOM 622 O O . THR A 1 77 ? -20.928 -0.626 42.549 1.00 79.19 77 THR A O 1
ATOM 625 N N . LYS A 1 78 ? -18.712 -0.387 42.291 1.00 66.00 78 LYS A N 1
ATOM 626 C CA . LYS A 1 78 ? -18.325 -1.434 43.252 1.00 66.00 78 LYS A CA 1
ATOM 627 C C . LYS A 1 78 ? -17.949 -0.877 44.629 1.00 66.00 78 LYS A C 1
ATOM 629 O O . LYS A 1 78 ? -17.804 -1.676 45.551 1.00 66.00 78 LYS A O 1
ATOM 634 N N . ASN A 1 79 ? -17.774 0.440 44.721 1.00 51.38 79 ASN A N 1
ATOM 635 C CA . ASN A 1 79 ? -17.611 1.203 45.957 1.00 51.38 79 ASN A CA 1
ATOM 636 C C . ASN A 1 79 ? -18.950 1.832 46.339 1.00 51.38 79 ASN A C 1
ATOM 638 O O . ASN A 1 79 ? -19.162 2.009 47.554 1.00 51.38 79 ASN A O 1
#

Solvent-accessible surface area (backbone atoms only — not comparable to full-atom values): 4704 Å² total; per-residue (Å²): 83,56,10,86,86,78,66,45,70,33,84,80,40,71,82,73,58,78,80,54,65,34,74,93,71,33,59,66,75,56,62,40,46,103,53,86,58,39,69,51,47,34,73,67,59,46,52,52,50,52,53,51,52,51,53,52,53,53,51,51,51,54,54,50,52,55,51,52,50,56,52,51,54,56,52,64,76,72,109